Protein AF-A0A5S9MF07-F1 (afdb_monomer_lite)

Radius of gyration: 12.88 Å; chains: 1; bounding box: 28×31×28 Å

Sequence (104 aa):
MKTAIIATHNTGKAKEFKAILEPKGFTVKTLADIGFTEEIEETGQTFEENAIIKAEAIQAKAGEMVIAQTIPVCQLIIWAENLACIQRDTQVSIKTMRRMWKKC

Secondary structure (DSSP, 8-state):
-EEEEE--S-HHHHHHHHHHHGGGTEEEEETTTTT--PPP----SSHHHHHHHHHHHHHHHH-SEEEE--SSS--EEEEETTEEEEE--S---TTTHHHHTT--

pLDDT: mean 70.86, std 20.76, range [26.55, 90.81]

Structure (mmCIF, N/CA/C/O backbone):
data_AF-A0A5S9MF07-F1
#
_entry.id   AF-A0A5S9MF07-F1
#
loop_
_atom_site.group_PDB
_atom_site.id
_atom_site.type_symbol
_atom_site.label_atom_id
_atom_site.label_alt_id
_atom_site.label_comp_id
_atom_site.label_asym_id
_atom_site.label_entity_id
_atom_site.label_seq_id
_atom_site.pdbx_PDB_ins_code
_atom_site.Cartn_x
_atom_site.Cartn_y
_atom_site.Cartn_z
_atom_site.occupancy
_atom_site.B_iso_or_equiv
_atom_site.auth_seq_id
_atom_site.auth_comp_id
_atom_site.auth_asym_id
_atom_site.auth_atom_id
_atom_site.pdbx_PDB_model_num
ATOM 1 N N . MET A 1 1 ? -17.178 2.999 6.836 1.00 62.03 1 MET A N 1
ATOM 2 C CA . MET A 1 1 ? -15.803 3.551 6.770 1.00 62.03 1 MET A CA 1
ATOM 3 C C . MET A 1 1 ? -15.089 2.884 5.612 1.00 62.03 1 MET A C 1
ATOM 5 O O . MET A 1 1 ? -15.347 1.709 5.392 1.00 62.03 1 MET A O 1
ATOM 9 N N . LYS A 1 2 ? -14.268 3.613 4.850 1.00 79.94 2 LYS A N 1
ATOM 10 C CA . LYS A 1 2 ? -13.479 3.037 3.749 1.00 79.94 2 LYS A CA 1
ATOM 11 C C . LYS A 1 2 ? -12.047 2.812 4.243 1.00 79.94 2 LYS A C 1
ATOM 13 O O . LYS A 1 2 ? -11.478 3.723 4.839 1.00 79.94 2 LYS A O 1
ATOM 18 N N . THR A 1 3 ? -11.476 1.637 4.004 1.00 85.06 3 THR A N 1
ATOM 19 C CA . THR A 1 3 ? -10.091 1.327 4.393 1.00 85.06 3 THR A CA 1
ATOM 20 C C . THR A 1 3 ? -9.165 1.456 3.190 1.00 85.06 3 THR A C 1
ATOM 22 O O . THR A 1 3 ? -9.545 1.086 2.082 1.00 85.06 3 THR A O 1
ATOM 25 N N . ALA A 1 4 ? -7.976 2.016 3.404 1.00 86.31 4 ALA A N 1
ATOM 26 C CA . ALA A 1 4 ? -6.923 2.170 2.410 1.00 86.31 4 ALA A CA 1
ATOM 27 C C . ALA A 1 4 ? -5.637 1.519 2.928 1.00 86.31 4 ALA A C 1
ATOM 29 O O . ALA A 1 4 ? -5.125 1.914 3.975 1.00 86.31 4 ALA A O 1
ATOM 30 N N . ILE A 1 5 ? -5.099 0.557 2.190 1.00 89.12 5 ILE A N 1
ATOM 31 C CA . ILE A 1 5 ? -3.828 -0.097 2.490 1.00 89.12 5 ILE A CA 1
ATOM 32 C C . ILE A 1 5 ? -2.724 0.609 1.714 1.00 89.12 5 ILE A C 1
ATOM 34 O O . ILE A 1 5 ? -2.787 0.714 0.493 1.00 89.12 5 ILE A O 1
ATOM 38 N N . ILE A 1 6 ? -1.687 1.071 2.406 1.00 89.75 6 ILE A N 1
ATOM 39 C CA . ILE A 1 6 ? -0.492 1.629 1.775 1.00 89.75 6 ILE A CA 1
ATOM 40 C C . ILE A 1 6 ? 0.528 0.507 1.598 1.00 89.75 6 ILE A C 1
ATOM 42 O O . ILE A 1 6 ? 1.049 -0.031 2.578 1.00 89.75 6 ILE A O 1
ATOM 46 N N . ALA A 1 7 ? 0.842 0.187 0.343 1.00 86.62 7 ALA A N 1
ATOM 47 C CA . ALA A 1 7 ? 1.779 -0.859 -0.064 1.00 86.62 7 ALA A CA 1
ATOM 48 C C . ALA A 1 7 ? 3.252 -0.444 0.129 1.00 86.62 7 ALA A C 1
ATOM 50 O O . ALA A 1 7 ? 4.065 -0.464 -0.802 1.00 86.62 7 ALA A O 1
ATOM 51 N N . THR A 1 8 ? 3.605 -0.011 1.339 1.00 84.88 8 THR A N 1
ATOM 52 C CA . THR A 1 8 ? 4.952 0.437 1.695 1.00 84.88 8 THR A CA 1
ATOM 53 C C . THR A 1 8 ? 5.353 -0.063 3.077 1.00 84.88 8 THR A C 1
ATOM 55 O O . THR A 1 8 ? 4.561 -0.026 4.016 1.00 84.88 8 THR A O 1
ATOM 58 N N . HIS A 1 9 ? 6.616 -0.473 3.211 1.00 82.44 9 HIS A N 1
ATOM 59 C CA . HIS A 1 9 ? 7.251 -0.705 4.512 1.00 82.44 9 HIS A CA 1
ATOM 60 C C . HIS A 1 9 ? 7.888 0.574 5.081 1.00 82.44 9 HIS A C 1
ATOM 62 O O . HIS A 1 9 ? 8.323 0.603 6.231 1.00 82.44 9 HIS A O 1
ATOM 68 N N . ASN A 1 10 ? 7.940 1.662 4.300 1.00 84.75 10 ASN A N 1
ATOM 69 C CA . ASN A 1 10 ? 8.479 2.932 4.769 1.00 84.75 10 ASN A CA 1
ATOM 70 C C . ASN A 1 10 ? 7.445 3.654 5.645 1.00 84.75 10 ASN A C 1
ATOM 72 O O . ASN A 1 10 ? 6.479 4.244 5.153 1.00 84.75 10 ASN A O 1
ATOM 76 N N . THR A 1 11 ? 7.692 3.649 6.952 1.00 82.62 11 THR A N 1
ATOM 77 C CA . THR A 1 11 ? 6.826 4.275 7.959 1.00 82.62 11 THR A CA 1
ATOM 78 C C . THR A 1 11 ? 6.693 5.790 7.789 1.00 82.62 11 THR A C 1
ATOM 80 O O . THR A 1 11 ? 5.649 6.343 8.128 1.00 82.62 11 THR A O 1
ATOM 83 N N . GLY A 1 12 ? 7.702 6.471 7.232 1.00 84.56 12 GLY A N 1
ATOM 84 C CA . GLY A 1 12 ? 7.640 7.899 6.908 1.00 84.56 12 GLY A CA 1
ATOM 85 C C . GLY A 1 12 ? 6.589 8.187 5.837 1.00 84.56 12 GLY A C 1
ATOM 86 O O . GLY A 1 12 ? 5.679 8.982 6.063 1.00 84.56 12 GLY A O 1
ATOM 87 N N . LYS A 1 13 ? 6.634 7.446 4.723 1.00 78.88 13 LYS A N 1
ATOM 88 C CA . LYS A 1 13 ? 5.640 7.574 3.643 1.00 78.88 13 LYS A CA 1
ATOM 89 C C . LYS A 1 13 ? 4.235 7.185 4.100 1.00 78.88 13 LYS A C 1
ATOM 91 O O . LYS A 1 13 ? 3.269 7.869 3.777 1.00 78.88 13 LYS A O 1
ATOM 96 N N . ALA A 1 14 ? 4.107 6.119 4.892 1.00 85.06 14 ALA A N 1
ATOM 97 C CA . ALA A 1 14 ? 2.817 5.714 5.448 1.00 85.06 14 ALA A CA 1
ATOM 98 C C . ALA A 1 14 ? 2.173 6.830 6.295 1.00 85.06 14 ALA A C 1
ATOM 100 O O . ALA A 1 14 ? 0.969 7.063 6.192 1.00 85.06 14 ALA A O 1
ATOM 101 N N . LYS A 1 15 ? 2.971 7.566 7.086 1.00 85.19 15 LYS A N 1
ATOM 102 C CA . LYS A 1 15 ? 2.493 8.718 7.869 1.00 85.19 15 LYS A CA 1
ATOM 103 C C . LYS A 1 15 ? 1.993 9.864 6.989 1.00 85.19 15 LYS A C 1
ATOM 105 O O . LYS A 1 15 ? 0.976 10.465 7.326 1.00 85.19 15 LYS A O 1
ATOM 110 N N . GLU A 1 16 ? 2.655 10.147 5.868 1.00 83.50 16 GLU A N 1
ATOM 111 C CA . GLU A 1 16 ? 2.202 11.173 4.917 1.00 83.50 16 GLU A CA 1
ATOM 112 C C . GLU A 1 16 ? 0.824 10.829 4.335 1.00 83.50 16 GLU A C 1
ATOM 114 O O . GLU A 1 16 ? -0.089 11.657 4.363 1.00 83.50 16 GLU A O 1
ATOM 119 N N . PHE A 1 17 ? 0.626 9.585 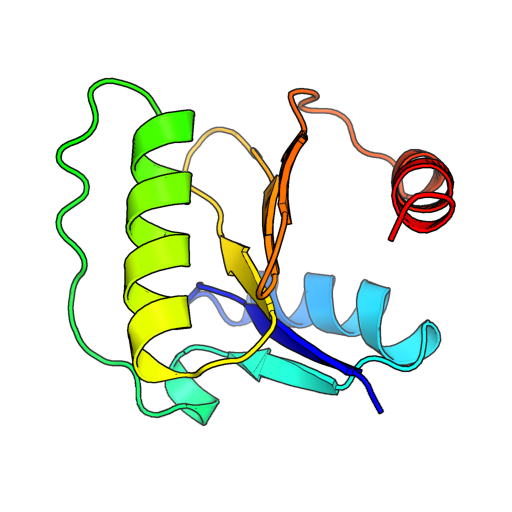3.886 1.00 84.62 17 PHE A N 1
ATOM 120 C CA . PHE A 1 17 ? -0.679 9.132 3.393 1.00 84.62 17 PHE A CA 1
ATOM 121 C C . PHE A 1 17 ? -1.751 9.147 4.480 1.00 84.62 17 PHE A C 1
ATOM 123 O O . PHE A 1 17 ? -2.879 9.569 4.222 1.00 84.62 17 PHE A O 1
ATOM 130 N N . LYS A 1 18 ? -1.396 8.749 5.703 1.00 86.94 18 LYS A N 1
ATOM 131 C CA . LYS A 1 18 ? -2.280 8.815 6.868 1.00 86.94 18 LYS A CA 1
ATOM 132 C C . LYS A 1 18 ? -2.781 10.242 7.108 1.00 86.94 18 LYS A C 1
ATOM 134 O O . LYS A 1 18 ? -3.989 10.463 7.141 1.00 86.94 18 LYS A O 1
ATOM 139 N N . ALA A 1 19 ? -1.877 11.221 7.125 1.00 85.62 19 ALA A N 1
ATOM 140 C CA . ALA A 1 19 ? -2.223 12.634 7.288 1.00 85.62 19 ALA A CA 1
ATOM 141 C C . ALA A 1 19 ? -3.137 13.180 6.172 1.00 85.62 19 ALA A C 1
ATOM 143 O O . ALA A 1 19 ? -3.906 14.111 6.400 1.00 85.62 19 ALA A O 1
ATOM 144 N N . ILE A 1 20 ? -3.077 12.608 4.966 1.00 83.88 20 ILE A N 1
ATOM 145 C CA . ILE A 1 20 ? -3.895 13.022 3.817 1.00 83.88 20 ILE A CA 1
ATOM 146 C C . ILE A 1 20 ? -5.279 12.353 3.813 1.00 83.88 20 ILE A C 1
ATOM 148 O O . ILE A 1 20 ? -6.265 12.975 3.398 1.00 83.88 20 ILE A O 1
ATOM 152 N N . LEU A 1 21 ? -5.354 11.081 4.207 1.00 84.88 21 LEU A N 1
ATOM 153 C CA . LEU A 1 21 ? -6.535 10.231 4.035 1.00 84.88 21 LEU A CA 1
ATOM 154 C C . LEU A 1 21 ? -7.415 10.152 5.288 1.00 84.88 21 LEU A C 1
ATOM 156 O O . LEU A 1 21 ? -8.638 10.091 5.152 1.00 84.88 21 LEU A O 1
ATOM 160 N N . GLU A 1 22 ? -6.848 10.222 6.494 1.00 85.75 22 GLU A N 1
ATOM 161 C CA . GLU A 1 22 ? -7.644 10.216 7.731 1.00 85.75 22 GLU A CA 1
ATOM 162 C C . GLU A 1 22 ? -8.620 11.399 7.827 1.00 85.75 22 GLU A C 1
ATOM 164 O O . GLU A 1 22 ? -9.801 11.158 8.091 1.00 85.75 22 GLU A O 1
ATOM 169 N N . PRO A 1 23 ? -8.235 12.656 7.501 1.00 87.50 23 PRO A N 1
ATOM 170 C CA . PRO A 1 23 ? -9.179 13.781 7.495 1.00 87.50 23 PRO A CA 1
ATOM 171 C C . PRO A 1 23 ? -10.311 13.630 6.470 1.00 87.50 23 PRO A C 1
ATOM 173 O O . PRO A 1 23 ? -11.293 14.367 6.503 1.00 87.50 23 PRO A O 1
ATOM 176 N N . LYS A 1 24 ? -10.166 12.691 5.530 1.00 83.81 24 LYS A N 1
ATOM 177 C CA . LYS A 1 24 ? -11.148 12.364 4.495 1.00 83.81 24 LYS A CA 1
ATOM 178 C C . LYS A 1 24 ? -12.065 11.198 4.885 1.00 83.81 24 LYS A C 1
ATOM 180 O O . LYS A 1 24 ? -12.894 10.798 4.072 1.00 83.81 24 LYS A O 1
ATOM 185 N N . GLY A 1 25 ? -11.935 10.661 6.099 1.00 85.44 25 GLY A N 1
ATOM 186 C CA . GLY A 1 25 ? -12.763 9.563 6.603 1.00 85.44 25 GLY A CA 1
ATOM 187 C C . GLY A 1 25 ? -12.308 8.170 6.159 1.00 85.44 25 GLY A C 1
ATOM 188 O O . GLY A 1 25 ? -13.119 7.238 6.173 1.00 85.44 25 GLY A O 1
ATOM 189 N N . PHE A 1 26 ? -11.043 8.022 5.753 1.00 85.00 26 PHE A N 1
ATOM 190 C CA . PHE A 1 26 ? -10.444 6.713 5.500 1.00 85.00 26 PHE A CA 1
ATOM 191 C C . PHE A 1 26 ? -9.686 6.198 6.716 1.00 85.00 26 PHE A C 1
ATOM 193 O O . PHE A 1 26 ? -8.994 6.951 7.399 1.00 85.00 26 PHE A O 1
ATOM 200 N N . THR A 1 27 ? -9.746 4.888 6.918 1.00 89.12 27 THR A N 1
ATOM 201 C CA . THR A 1 27 ? -8.834 4.179 7.814 1.00 89.12 27 THR A CA 1
ATOM 202 C C . THR A 1 27 ? -7.610 3.763 7.013 1.00 89.12 27 THR A C 1
ATOM 204 O O . THR A 1 27 ? -7.744 3.059 6.015 1.00 89.12 27 THR A O 1
ATOM 207 N N . VAL A 1 28 ? -6.421 4.202 7.422 1.00 89.38 28 VAL A N 1
ATOM 208 C CA . VAL A 1 28 ? -5.174 3.842 6.738 1.00 89.38 28 VAL A CA 1
ATOM 209 C C . VAL A 1 28 ? -4.522 2.657 7.438 1.00 89.38 28 VAL A C 1
ATOM 211 O O . VAL A 1 28 ? -4.237 2.731 8.631 1.00 89.38 28 VAL A O 1
ATOM 214 N N . LYS A 1 29 ? -4.276 1.590 6.678 1.00 90.38 29 LYS A N 1
ATOM 215 C CA . LYS A 1 29 ? -3.508 0.408 7.080 1.00 90.38 29 LYS A CA 1
ATOM 216 C C . LYS A 1 29 ? -2.213 0.335 6.275 1.00 90.38 29 LYS A C 1
ATOM 218 O O . LYS A 1 29 ? -2.122 0.850 5.163 1.00 90.38 29 LYS A O 1
ATOM 223 N N . THR A 1 30 ? -1.203 -0.307 6.825 1.00 90.81 30 THR A N 1
ATOM 224 C CA . THR A 1 30 ? 0.082 -0.586 6.178 1.00 90.81 30 THR A CA 1
ATOM 225 C C . THR A 1 30 ? 0.234 -2.080 5.922 1.00 90.81 30 THR A C 1
ATOM 227 O O . THR A 1 30 ? -0.554 -2.879 6.425 1.00 90.81 30 THR A O 1
ATOM 230 N N . LEU A 1 31 ? 1.272 -2.473 5.180 1.00 88.38 31 LEU A N 1
ATOM 231 C CA . LEU A 1 31 ? 1.620 -3.888 4.987 1.00 88.38 31 LEU A CA 1
ATOM 232 C C . LEU A 1 31 ? 1.808 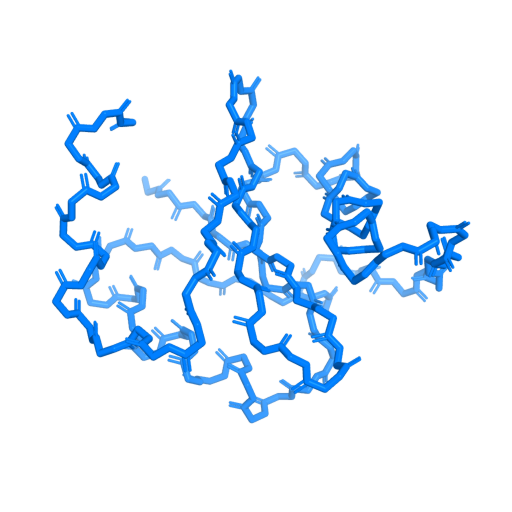-4.630 6.318 1.00 88.38 31 LEU A C 1
ATOM 234 O O . LEU A 1 31 ? 1.385 -5.773 6.451 1.00 88.38 31 LEU A O 1
ATOM 238 N N . ALA A 1 32 ? 2.369 -3.954 7.325 1.00 87.75 32 ALA A N 1
ATOM 239 C CA . ALA A 1 32 ? 2.528 -4.520 8.660 1.00 87.75 32 ALA A CA 1
ATOM 240 C C . ALA A 1 32 ? 1.176 -4.778 9.349 1.00 87.75 32 ALA A C 1
ATOM 242 O O . ALA A 1 32 ? 1.007 -5.817 9.981 1.00 87.75 32 ALA A O 1
ATOM 243 N N . ASP A 1 33 ? 0.199 -3.879 9.184 1.00 89.12 33 ASP A N 1
ATOM 244 C CA . ASP A 1 33 ? -1.125 -4.004 9.814 1.00 89.12 33 ASP A CA 1
ATOM 245 C C . 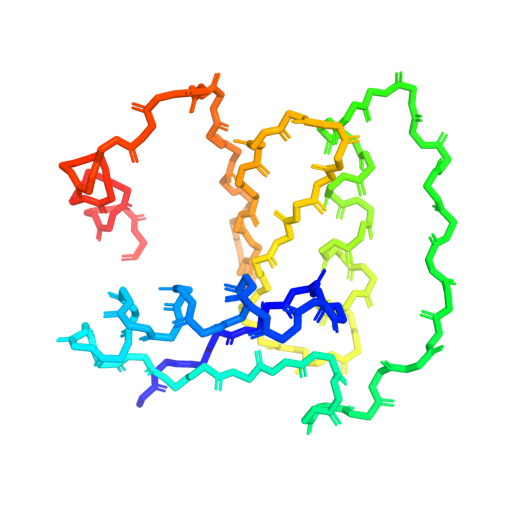ASP A 1 33 ? -1.952 -5.160 9.234 1.00 89.12 33 ASP A C 1
ATOM 247 O O . ASP A 1 33 ? -2.825 -5.698 9.911 1.00 89.12 33 ASP A O 1
ATOM 251 N N . ILE A 1 34 ? -1.683 -5.541 7.982 1.00 88.38 34 ILE A N 1
ATOM 252 C CA . ILE A 1 34 ? -2.330 -6.680 7.316 1.00 88.38 34 ILE A CA 1
ATOM 253 C C . ILE A 1 34 ? -1.484 -7.960 7.373 1.00 88.38 34 ILE A C 1
ATOM 255 O O . ILE A 1 34 ? -1.860 -8.962 6.773 1.00 88.38 34 ILE A O 1
ATOM 259 N N . GLY A 1 35 ? -0.337 -7.938 8.065 1.00 86.88 35 GLY A N 1
ATOM 260 C CA . GLY A 1 35 ? 0.573 -9.083 8.151 1.00 86.88 35 GLY A CA 1
ATOM 261 C C . GLY A 1 35 ? 1.183 -9.499 6.808 1.00 86.88 35 GLY A C 1
ATOM 262 O O . GLY A 1 35 ? 1.588 -10.647 6.652 1.00 86.88 35 GLY A O 1
ATOM 263 N N . PHE A 1 36 ? 1.239 -8.592 5.831 1.00 86.62 36 PHE A N 1
ATOM 264 C CA . PHE A 1 36 ? 1.797 -8.866 4.512 1.00 86.62 36 PHE A CA 1
ATOM 265 C C . PHE A 1 36 ? 3.318 -8.698 4.559 1.00 86.62 36 PHE A C 1
ATOM 267 O O . PHE A 1 36 ? 3.839 -7.583 4.642 1.00 86.62 36 PHE A O 1
ATOM 274 N N . THR A 1 37 ? 4.021 -9.827 4.532 1.00 83.31 37 THR A N 1
ATOM 275 C CA . THR A 1 37 ? 5.489 -9.915 4.574 1.00 83.31 37 THR A CA 1
ATOM 276 C C . THR A 1 37 ? 6.086 -10.541 3.317 1.00 83.31 37 THR A C 1
ATOM 278 O O . THR A 1 37 ? 7.306 -10.642 3.216 1.00 83.31 37 THR A O 1
ATOM 281 N N . GLU A 1 38 ? 5.241 -10.972 2.378 1.00 84.56 38 GLU A N 1
ATOM 282 C CA . GLU A 1 38 ? 5.670 -11.551 1.107 1.00 84.56 38 GLU A CA 1
ATOM 283 C C . GLU A 1 38 ? 6.389 -10.482 0.269 1.00 84.56 38 GLU A C 1
ATOM 285 O O . GLU A 1 38 ? 5.940 -9.338 0.166 1.00 84.56 38 GLU A O 1
ATOM 290 N N . GLU A 1 39 ? 7.523 -10.846 -0.324 1.00 81.19 39 GLU A N 1
ATOM 291 C CA . GLU A 1 39 ? 8.188 -10.000 -1.308 1.00 81.19 39 GLU A CA 1
ATOM 292 C C . GLU A 1 39 ? 7.478 -10.179 -2.653 1.00 81.19 39 GLU A C 1
ATOM 294 O O . GLU A 1 39 ? 7.228 -11.302 -3.088 1.00 81.19 39 GLU A O 1
ATOM 299 N N . ILE A 1 40 ? 7.092 -9.072 -3.285 1.00 85.00 40 ILE A N 1
ATOM 300 C CA . ILE A 1 40 ? 6.382 -9.101 -4.565 1.00 85.00 40 ILE A CA 1
ATOM 301 C C . ILE A 1 40 ? 7.408 -8.887 -5.667 1.00 85.00 40 ILE A C 1
ATOM 303 O O . ILE A 1 40 ? 8.058 -7.842 -5.705 1.00 85.00 40 ILE A O 1
ATOM 307 N N . GLU A 1 41 ? 7.533 -9.861 -6.564 1.00 83.69 41 GLU A N 1
ATOM 308 C CA . GLU A 1 41 ? 8.422 -9.752 -7.714 1.00 83.69 41 GLU A CA 1
ATOM 309 C C . GLU A 1 41 ? 7.907 -8.696 -8.702 1.00 83.69 41 GLU A C 1
ATOM 311 O O . GLU A 1 41 ? 6.855 -8.834 -9.327 1.00 83.69 41 GLU A O 1
ATOM 316 N N . GLU A 1 42 ? 8.680 -7.627 -8.859 1.00 82.56 42 GLU A N 1
ATOM 317 C CA . GLU A 1 42 ? 8.429 -6.534 -9.797 1.00 82.56 42 GLU A CA 1
ATOM 318 C C . GLU A 1 42 ? 8.943 -6.915 -11.200 1.00 82.56 42 GLU A C 1
ATOM 320 O O . GLU A 1 42 ? 9.994 -6.463 -11.648 1.00 82.56 42 GLU A O 1
ATOM 325 N N . THR A 1 43 ? 8.219 -7.807 -11.882 1.00 87.75 43 THR A N 1
ATOM 326 C CA . THR A 1 43 ? 8.598 -8.362 -13.202 1.00 87.75 43 THR A CA 1
ATOM 327 C C . THR A 1 43 ? 8.191 -7.495 -14.398 1.00 87.75 43 THR A C 1
ATOM 329 O O . THR A 1 43 ? 8.489 -7.832 -15.547 1.00 87.75 43 THR A O 1
ATOM 332 N N . GLY A 1 44 ? 7.506 -6.379 -14.149 1.00 82.31 44 GLY A N 1
ATOM 333 C CA . GLY A 1 44 ? 7.109 -5.416 -15.166 1.00 82.31 44 GLY A CA 1
ATOM 334 C C . GLY A 1 44 ? 8.308 -4.685 -15.766 1.00 82.31 44 GLY A C 1
ATOM 335 O O . GLY A 1 44 ? 9.350 -4.493 -15.138 1.00 82.31 44 GLY A O 1
ATOM 336 N N . GLN A 1 45 ? 8.148 -4.243 -17.011 1.00 84.94 45 GLN A N 1
ATOM 337 C CA . GLN A 1 45 ? 9.172 -3.484 -17.734 1.00 84.94 45 GLN A CA 1
ATOM 338 C C . GLN A 1 45 ? 9.073 -1.982 -17.443 1.00 84.94 45 GLN A C 1
ATOM 340 O O . GLN A 1 45 ? 9.986 -1.218 -17.761 1.00 84.94 45 GLN A O 1
ATOM 345 N N . THR A 1 46 ? 7.971 -1.548 -16.829 1.00 83.38 46 THR A N 1
ATOM 346 C CA . THR A 1 46 ? 7.714 -0.156 -16.461 1.00 83.38 46 THR A CA 1
ATOM 347 C C . THR A 1 46 ? 7.410 -0.001 -14.972 1.00 83.38 46 THR A C 1
ATOM 349 O O . THR A 1 46 ? 6.911 -0.906 -14.303 1.00 83.38 46 THR A O 1
ATOM 352 N N . PHE A 1 47 ? 7.659 1.200 -14.444 1.00 80.31 47 PHE A N 1
ATOM 353 C CA . PHE A 1 47 ? 7.296 1.551 -13.067 1.00 80.31 47 PHE A CA 1
ATOM 354 C C . PHE A 1 47 ? 5.786 1.445 -12.804 1.00 80.31 47 PHE A C 1
ATOM 356 O O . PHE A 1 47 ? 5.394 1.123 -11.680 1.00 80.31 47 PHE A O 1
ATOM 363 N N . GLU A 1 48 ? 4.967 1.689 -13.834 1.00 79.75 48 GLU A N 1
ATOM 364 C CA . GLU A 1 48 ? 3.506 1.564 -13.794 1.00 79.75 48 GLU A CA 1
ATOM 365 C C . GLU A 1 48 ? 3.100 0.107 -13.586 1.00 79.75 48 GLU A C 1
ATOM 367 O O . GLU A 1 48 ? 2.356 -0.199 -12.656 1.00 79.75 48 GLU A O 1
ATOM 372 N N . GLU A 1 49 ? 3.640 -0.794 -14.406 1.00 81.56 49 GLU A N 1
ATOM 373 C CA . GLU A 1 49 ? 3.392 -2.234 -14.307 1.00 81.56 49 GLU A CA 1
ATOM 374 C C . GLU A 1 49 ? 3.835 -2.777 -12.950 1.00 81.56 49 GLU A C 1
ATOM 376 O O . GLU A 1 49 ? 3.075 -3.489 -12.305 1.00 81.56 49 GLU A O 1
ATOM 381 N N . ASN A 1 50 ? 5.004 -2.369 -12.454 1.00 84.00 50 ASN A N 1
ATOM 382 C CA . ASN A 1 50 ? 5.487 -2.804 -11.143 1.00 84.00 50 ASN A CA 1
ATOM 383 C C . ASN A 1 50 ? 4.585 -2.322 -9.997 1.00 84.00 50 ASN A C 1
ATOM 385 O O . ASN A 1 50 ? 4.298 -3.074 -9.065 1.00 84.00 50 ASN A O 1
ATOM 389 N N . ALA A 1 51 ? 4.064 -1.095 -10.077 1.00 83.50 51 ALA A N 1
ATOM 390 C CA . ALA A 1 51 ? 3.116 -0.588 -9.088 1.00 83.50 51 ALA A CA 1
ATOM 391 C C . ALA A 1 51 ? 1.751 -1.296 -9.178 1.00 83.50 51 ALA A C 1
ATOM 393 O O . ALA A 1 51 ? 1.111 -1.499 -8.144 1.00 83.50 51 ALA A O 1
ATOM 394 N N . ILE A 1 52 ? 1.318 -1.699 -10.379 1.00 84.00 52 ILE A N 1
ATOM 395 C CA . ILE A 1 52 ? 0.115 -2.515 -10.597 1.00 84.00 52 ILE A CA 1
ATOM 396 C C . ILE A 1 52 ? 0.295 -3.901 -9.986 1.00 84.00 52 ILE A C 1
ATOM 398 O O . ILE A 1 52 ? -0.490 -4.259 -9.114 1.00 84.00 52 ILE A O 1
ATOM 402 N N . ILE A 1 53 ? 1.354 -4.621 -10.369 1.00 86.62 53 ILE A N 1
ATOM 403 C CA . ILE A 1 53 ? 1.672 -5.968 -9.872 1.00 86.62 53 ILE A CA 1
ATOM 404 C C . ILE A 1 53 ? 1.668 -5.970 -8.343 1.00 86.62 53 ILE A C 1
ATOM 406 O O . ILE A 1 53 ? 1.052 -6.821 -7.699 1.00 86.62 53 ILE A O 1
ATOM 410 N N . LYS A 1 54 ? 2.293 -4.951 -7.748 1.00 85.25 54 LYS A N 1
ATOM 411 C CA . LYS A 1 54 ? 2.327 -4.785 -6.301 1.00 85.25 54 LYS A CA 1
ATOM 412 C C . LYS A 1 54 ? 0.942 -4.586 -5.692 1.00 85.25 54 LYS A C 1
ATOM 414 O O . LYS A 1 54 ? 0.610 -5.219 -4.692 1.00 85.25 54 LYS A O 1
ATOM 419 N N . ALA A 1 55 ? 0.140 -3.690 -6.262 1.00 86.25 55 ALA A N 1
ATOM 420 C CA . ALA A 1 55 ? -1.195 -3.412 -5.755 1.00 86.25 55 ALA A CA 1
ATOM 421 C C . ALA A 1 55 ? -2.138 -4.613 -5.891 1.00 86.25 55 ALA A C 1
ATOM 423 O O . ALA A 1 55 ? -2.867 -4.901 -4.945 1.00 86.25 55 ALA A O 1
ATOM 424 N N . GLU A 1 56 ? -2.096 -5.319 -7.022 1.00 85.81 56 GLU A N 1
ATOM 425 C CA . GLU A 1 56 ? -2.889 -6.524 -7.283 1.00 85.81 56 GLU A CA 1
ATOM 426 C C . GLU A 1 56 ? -2.537 -7.644 -6.302 1.00 85.81 56 GLU A C 1
ATOM 428 O O . GLU A 1 56 ? -3.434 -8.223 -5.691 1.00 85.81 56 GLU A O 1
ATOM 433 N N . ALA A 1 57 ? -1.246 -7.903 -6.070 1.00 87.19 57 ALA A N 1
ATOM 434 C CA . ALA A 1 57 ? -0.802 -8.934 -5.133 1.00 87.19 57 ALA A CA 1
ATOM 435 C C . ALA A 1 57 ? -1.318 -8.685 -3.703 1.00 87.19 57 ALA A C 1
ATOM 437 O O . ALA A 1 57 ? -1.773 -9.606 -3.021 1.00 87.19 57 ALA A O 1
ATOM 438 N N . ILE A 1 58 ? -1.297 -7.429 -3.251 1.00 87.00 58 ILE A N 1
ATOM 439 C CA . ILE A 1 58 ? -1.781 -7.056 -1.915 1.00 87.00 58 ILE A CA 1
ATOM 440 C C . ILE A 1 58 ? -3.308 -7.072 -1.868 1.00 87.00 58 ILE A C 1
ATOM 442 O O . ILE A 1 58 ? -3.887 -7.543 -0.888 1.00 87.00 58 ILE A O 1
ATOM 446 N N . GLN A 1 59 ? -3.972 -6.584 -2.918 1.00 86.44 59 GLN A N 1
ATOM 447 C CA . GLN A 1 59 ? -5.429 -6.582 -3.008 1.00 86.44 59 GLN A CA 1
ATOM 448 C C . GLN A 1 59 ? -5.967 -8.014 -2.980 1.00 86.44 59 GLN A C 1
ATOM 450 O O . GLN A 1 59 ? -6.907 -8.286 -2.238 1.00 86.44 59 GLN A O 1
ATOM 455 N N . ALA A 1 60 ? -5.342 -8.936 -3.714 1.00 84.19 60 ALA A N 1
ATOM 456 C CA . ALA A 1 60 ? -5.736 -10.340 -3.753 1.00 84.19 60 ALA A CA 1
ATOM 457 C C . ALA A 1 60 ? -5.717 -11.000 -2.363 1.00 84.19 60 ALA A C 1
ATOM 459 O O . ALA A 1 60 ? -6.512 -11.899 -2.098 1.00 84.19 60 ALA A O 1
ATOM 460 N N . LYS A 1 61 ? -4.839 -10.547 -1.458 1.00 84.19 61 LYS A N 1
ATOM 461 C CA . LYS A 1 61 ? -4.774 -11.037 -0.073 1.00 84.19 61 LYS A CA 1
ATOM 462 C C . LYS A 1 61 ? -5.722 -10.296 0.866 1.00 84.19 61 LYS A C 1
ATOM 464 O O . LYS A 1 61 ? -6.306 -10.916 1.749 1.00 84.19 61 LYS A O 1
ATOM 469 N N . ALA A 1 62 ? -5.830 -8.976 0.721 1.00 84.25 62 ALA A N 1
ATOM 470 C CA . ALA A 1 62 ? -6.486 -8.128 1.711 1.00 84.25 62 ALA A CA 1
ATOM 471 C C . ALA A 1 62 ? -7.949 -7.783 1.388 1.00 84.25 62 ALA A C 1
ATOM 473 O O . ALA A 1 62 ? -8.689 -7.430 2.301 1.00 84.25 62 ALA A O 1
ATOM 474 N N . GLY A 1 63 ? -8.365 -7.843 0.119 1.00 80.81 63 GLY A N 1
ATOM 475 C CA . GLY A 1 63 ? -9.723 -7.497 -0.327 1.00 80.81 63 GLY A CA 1
ATOM 476 C C . GLY A 1 63 ? -10.117 -6.029 -0.116 1.00 80.81 63 GLY A C 1
ATOM 477 O O . GLY A 1 63 ? -11.283 -5.674 -0.228 1.00 80.81 63 GLY A O 1
ATOM 478 N N . GLU A 1 64 ? -9.168 -5.155 0.219 1.00 81.62 64 GLU A N 1
ATOM 479 C CA . GLU A 1 64 ? -9.412 -3.737 0.494 1.00 81.62 64 GLU A CA 1
ATOM 480 C C . GLU A 1 64 ? -8.734 -2.852 -0.563 1.00 81.62 64 GLU A C 1
ATOM 482 O O . GLU A 1 64 ? -7.948 -3.317 -1.390 1.00 81.62 64 GLU A O 1
ATOM 487 N N . MET A 1 65 ? -9.032 -1.549 -0.546 1.00 84.06 65 MET A N 1
ATOM 488 C CA . MET A 1 65 ? -8.408 -0.603 -1.469 1.00 84.06 65 MET A CA 1
ATOM 489 C C . MET A 1 65 ? -6.904 -0.517 -1.201 1.00 84.06 65 MET A C 1
ATOM 491 O O . MET A 1 65 ? -6.503 -0.189 -0.084 1.00 84.06 65 MET A O 1
ATOM 495 N N . VAL A 1 66 ? -6.080 -0.730 -2.226 1.00 85.31 66 VAL A N 1
ATOM 496 C CA . VAL A 1 66 ? -4.618 -0.661 -2.113 1.00 85.31 66 VAL A CA 1
ATOM 497 C C . VAL A 1 66 ? -4.087 0.557 -2.850 1.00 85.31 66 VAL A C 1
ATOM 499 O O . VAL A 1 66 ? -4.489 0.860 -3.9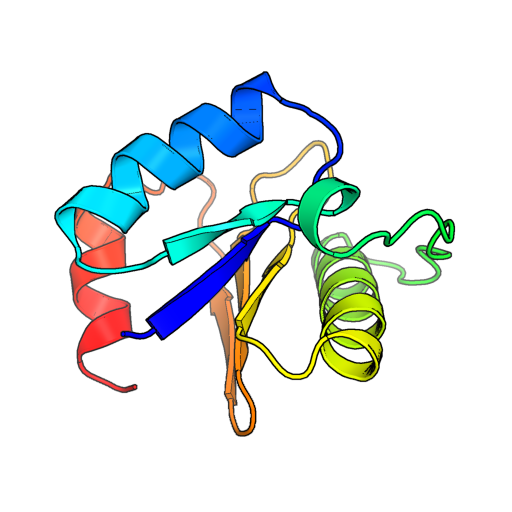73 1.00 85.31 66 VAL A O 1
ATOM 502 N N . ILE A 1 67 ? -3.162 1.250 -2.200 1.00 84.94 67 ILE A N 1
ATOM 503 C CA . ILE A 1 67 ? -2.376 2.339 -2.755 1.00 84.94 67 ILE A CA 1
ATOM 504 C C . ILE A 1 67 ? -0.938 1.849 -2.869 1.00 84.94 67 ILE A C 1
ATOM 506 O O . ILE A 1 67 ? -0.261 1.665 -1.852 1.00 84.94 67 ILE A O 1
ATOM 510 N N . ALA A 1 68 ? -0.474 1.654 -4.101 1.00 82.31 68 ALA A N 1
ATOM 511 C CA . ALA A 1 68 ? 0.896 1.246 -4.375 1.00 82.31 68 ALA A CA 1
ATOM 512 C C . ALA A 1 68 ? 1.716 2.333 -5.058 1.00 82.31 68 ALA A C 1
ATOM 514 O O . ALA A 1 68 ? 1.193 3.233 -5.718 1.00 82.31 68 ALA A O 1
ATOM 515 N N . GLN A 1 69 ? 3.025 2.229 -4.837 1.00 72.62 69 GLN A N 1
ATOM 516 C CA . GLN A 1 69 ? 4.039 3.101 -5.402 1.00 72.62 69 GLN A CA 1
ATOM 517 C C . GLN A 1 69 ? 5.321 2.309 -5.669 1.00 72.62 69 GLN A C 1
ATOM 519 O O . GLN A 1 69 ? 5.720 1.477 -4.847 1.00 72.62 69 GLN A O 1
ATOM 524 N N . THR A 1 70 ? 5.987 2.629 -6.772 1.00 69.69 70 THR A N 1
ATOM 525 C CA . THR A 1 70 ? 7.350 2.194 -7.106 1.00 69.69 70 THR A CA 1
ATOM 526 C C . THR A 1 70 ? 8.319 3.370 -6.918 1.00 69.69 70 THR A C 1
ATOM 528 O O . THR A 1 70 ? 7.911 4.530 -6.836 1.00 69.69 70 THR A O 1
ATOM 531 N N . ILE A 1 71 ? 9.607 3.097 -6.711 1.00 72.25 71 ILE A N 1
ATOM 532 C CA . ILE A 1 71 ? 10.674 4.113 -6.573 1.00 72.25 71 ILE A CA 1
ATOM 533 C C . ILE A 1 71 ? 11.443 4.128 -7.911 1.00 72.25 71 ILE A C 1
ATOM 535 O O . ILE A 1 71 ? 11.586 3.052 -8.488 1.00 72.25 71 ILE A O 1
ATOM 539 N N . PRO A 1 72 ? 11.946 5.270 -8.442 1.00 49.97 72 PRO A N 1
ATOM 540 C CA . PRO A 1 72 ? 12.060 6.616 -7.859 1.00 49.97 72 PRO A CA 1
ATOM 541 C C . PRO A 1 72 ? 10.915 7.573 -8.189 1.00 49.97 72 PRO A C 1
ATOM 543 O O . PRO A 1 72 ? 10.877 8.683 -7.659 1.00 49.97 72 PRO A O 1
ATOM 546 N N . VAL A 1 73 ? 9.982 7.170 -9.045 1.00 46.56 73 VAL A N 1
ATOM 547 C CA . VAL A 1 73 ? 8.955 8.064 -9.579 1.00 46.56 73 VAL A CA 1
ATOM 548 C C . VAL A 1 73 ? 7.664 7.885 -8.781 1.00 46.56 73 VAL A C 1
ATOM 550 O O . VAL A 1 73 ? 7.154 6.777 -8.681 1.00 46.56 73 VAL A O 1
ATOM 553 N N . CYS A 1 74 ? 7.128 8.962 -8.196 1.00 48.62 74 CYS A N 1
ATOM 554 C CA . CYS A 1 74 ? 5.863 8.956 -7.448 1.00 48.62 74 CYS A CA 1
ATOM 555 C C . CYS A 1 74 ? 4.651 8.701 -8.363 1.00 48.62 74 CYS A C 1
ATOM 557 O O . CYS A 1 74 ? 3.834 9.594 -8.576 1.00 48.62 74 CYS A O 1
ATOM 559 N N . GLN A 1 75 ? 4.520 7.495 -8.904 1.00 51.28 75 GLN A N 1
ATOM 560 C CA . GLN A 1 75 ? 3.281 7.046 -9.516 1.00 51.28 75 GLN A CA 1
ATOM 561 C C . GLN A 1 75 ? 2.387 6.448 -8.439 1.00 51.28 75 GLN A C 1
ATOM 563 O O . GLN A 1 75 ? 2.775 5.535 -7.710 1.00 51.28 75 GLN A O 1
ATOM 568 N N . LEU A 1 76 ? 1.202 7.038 -8.306 1.00 57.72 76 LEU A N 1
ATOM 569 C CA . LEU A 1 76 ? 0.172 6.602 -7.379 1.00 57.72 76 LEU A CA 1
ATOM 570 C C . LEU A 1 76 ? -0.813 5.729 -8.148 1.00 57.72 76 LEU A C 1
ATOM 572 O O . LEU A 1 76 ? -1.500 6.226 -9.047 1.00 57.72 76 LEU A O 1
ATOM 576 N N . ILE A 1 77 ? -0.906 4.455 -7.775 1.00 62.22 77 ILE A N 1
ATOM 577 C CA . ILE A 1 77 ? -1.904 3.544 -8.337 1.00 62.22 77 ILE A CA 1
ATOM 578 C C . ILE A 1 77 ? -2.875 3.144 -7.235 1.00 62.22 77 ILE A C 1
ATOM 580 O O . ILE A 1 77 ? -2.460 2.689 -6.168 1.00 62.22 77 ILE A O 1
ATOM 584 N N . ILE A 1 78 ? -4.166 3.362 -7.498 1.00 66.00 78 ILE A N 1
ATOM 585 C CA . ILE A 1 78 ? -5.264 2.999 -6.600 1.00 66.00 78 ILE A CA 1
ATOM 586 C C . ILE A 1 78 ? -6.007 1.817 -7.211 1.00 66.00 78 ILE A C 1
ATOM 588 O O . ILE A 1 78 ? -6.517 1.920 -8.331 1.00 66.00 78 ILE A O 1
ATOM 592 N N . TRP A 1 79 ? -6.094 0.734 -6.447 1.00 62.94 79 TRP A N 1
ATOM 593 C CA . TRP A 1 79 ? -6.841 -0.469 -6.799 1.00 62.94 79 TRP A CA 1
ATOM 594 C C . TRP A 1 79 ? -8.032 -0.640 -5.867 1.00 62.94 79 TRP A C 1
ATOM 596 O O . TRP A 1 79 ? -7.867 -0.696 -4.651 1.00 62.94 79 TRP A O 1
ATOM 606 N N . ALA A 1 80 ? -9.232 -0.713 -6.438 1.00 60.91 80 ALA A N 1
ATOM 607 C CA . ALA A 1 80 ? -10.476 -1.039 -5.743 1.00 60.91 80 ALA A CA 1
ATOM 608 C C . ALA A 1 80 ? -11.188 -2.176 -6.486 1.00 60.91 80 ALA A C 1
ATOM 610 O O . ALA A 1 80 ? -10.903 -2.393 -7.662 1.00 60.91 80 ALA A O 1
ATOM 611 N N . GLU A 1 81 ? -12.127 -2.857 -5.821 1.00 48.16 81 GLU A N 1
ATOM 612 C CA . GLU A 1 81 ? -12.808 -4.085 -6.282 1.00 48.16 81 GLU A CA 1
ATOM 613 C C . GLU A 1 81 ? -13.434 -4.029 -7.694 1.00 48.16 81 GLU A C 1
ATOM 615 O O . GLU A 1 81 ? -13.860 -5.062 -8.187 1.00 48.16 81 GLU A O 1
ATOM 620 N N . ASN A 1 82 ? -13.487 -2.872 -8.371 1.00 43.53 82 ASN A N 1
ATOM 621 C CA . ASN A 1 82 ? -13.987 -2.760 -9.748 1.00 43.53 82 ASN A CA 1
ATOM 622 C C . ASN A 1 82 ? -13.306 -1.699 -10.645 1.00 43.53 82 ASN A C 1
ATOM 624 O O . ASN A 1 82 ? -13.772 -1.481 -11.761 1.00 43.53 82 ASN A O 1
ATOM 628 N N . LEU A 1 83 ? -12.234 -1.016 -10.212 1.00 47.38 83 LEU A N 1
ATOM 629 C CA . LEU A 1 83 ? -11.558 0.014 -11.026 1.00 47.38 83 LEU A CA 1
ATOM 630 C C . LEU A 1 83 ? -10.073 0.150 -10.647 1.00 47.38 83 LEU A C 1
ATOM 632 O O . LEU A 1 83 ? -9.750 0.490 -9.507 1.00 47.38 83 LEU A O 1
ATOM 636 N N . ALA A 1 84 ? -9.183 -0.019 -11.629 1.00 43.44 84 ALA A N 1
ATOM 637 C CA . ALA A 1 84 ? -7.796 0.433 -11.552 1.00 43.44 84 ALA A CA 1
ATOM 638 C C . ALA A 1 84 ? -7.716 1.894 -12.026 1.00 43.44 84 ALA A C 1
ATOM 640 O O . ALA A 1 84 ? -8.100 2.210 -13.156 1.00 43.44 84 ALA A O 1
ATOM 641 N N . CYS A 1 85 ? -7.239 2.811 -11.178 1.00 45.28 85 CYS A N 1
ATOM 642 C CA . CYS A 1 85 ? -7.014 4.207 -11.566 1.00 45.28 85 CYS A CA 1
ATOM 643 C C . CYS A 1 85 ? -5.521 4.547 -11.489 1.00 45.28 85 CYS A C 1
ATOM 645 O O . CYS A 1 85 ? -4.955 4.656 -10.400 1.00 45.28 85 CYS A O 1
ATOM 647 N N . ILE A 1 86 ? -4.902 4.734 -12.658 1.00 48.59 86 ILE A N 1
ATOM 648 C CA . ILE A 1 86 ? -3.495 5.125 -12.818 1.00 48.59 86 ILE A CA 1
ATOM 649 C C . ILE A 1 86 ? -3.424 6.658 -12.920 1.00 48.59 86 ILE A C 1
ATOM 651 O O . ILE A 1 86 ? -4.064 7.253 -13.791 1.00 48.59 86 ILE A O 1
ATOM 655 N N . GLN A 1 87 ? -2.663 7.319 -12.041 1.00 45.59 87 GLN A N 1
ATOM 656 C CA . GLN A 1 87 ? -2.368 8.757 -12.143 1.00 45.59 87 GLN A CA 1
ATOM 657 C C . GLN A 1 87 ? -0.938 8.965 -12.658 1.00 45.59 87 GLN A C 1
ATOM 659 O O . GLN A 1 87 ? 0.018 8.499 -12.04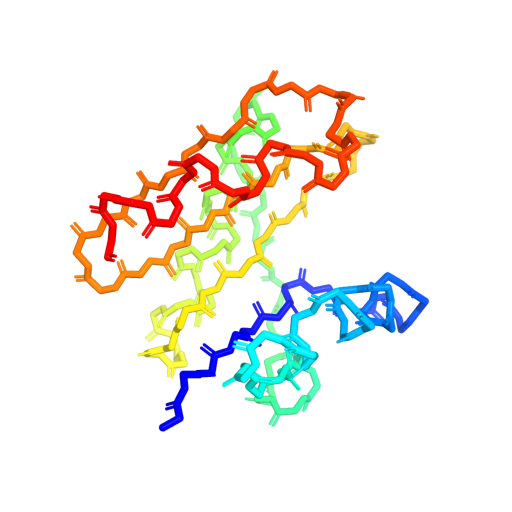4 1.00 45.59 87 GLN A O 1
ATOM 664 N N . ARG A 1 88 ? -0.798 9.691 -13.775 1.00 37.53 88 ARG A N 1
ATOM 665 C CA . ARG A 1 88 ? 0.465 9.863 -14.518 1.00 37.53 88 ARG A CA 1
ATOM 666 C C . ARG A 1 88 ? 1.260 11.144 -14.213 1.00 37.53 88 ARG A C 1
ATOM 668 O O . ARG A 1 88 ? 2.187 11.442 -14.951 1.00 37.53 88 ARG A O 1
ATOM 675 N N . ASP A 1 89 ? 0.954 11.888 -13.148 1.00 35.88 89 ASP A N 1
ATOM 676 C CA . ASP A 1 89 ? 1.613 13.182 -12.890 1.00 35.88 89 ASP A CA 1
ATOM 677 C C . ASP A 1 89 ? 2.496 13.199 -11.634 1.00 35.88 89 ASP A C 1
ATOM 679 O O . ASP A 1 89 ? 2.030 13.052 -10.504 1.00 35.88 89 ASP A O 1
ATOM 683 N N . THR A 1 90 ? 3.783 13.483 -11.842 1.00 36.53 90 THR A N 1
ATOM 684 C CA . THR A 1 90 ? 4.855 13.648 -10.842 1.00 36.53 90 THR A CA 1
ATOM 685 C C . THR A 1 90 ? 4.801 14.967 -10.058 1.00 36.53 90 THR A C 1
ATOM 687 O O . THR A 1 90 ? 5.749 15.312 -9.355 1.00 36.53 90 THR A O 1
ATOM 690 N N . GLN A 1 91 ? 3.684 15.696 -10.095 1.00 33.03 91 GLN A N 1
ATOM 691 C CA . GLN A 1 91 ? 3.438 16.872 -9.249 1.00 33.03 91 GLN A CA 1
ATOM 692 C C . GLN A 1 91 ? 1.986 16.917 -8.758 1.00 33.03 91 GLN A C 1
ATOM 694 O O . GLN A 1 91 ? 1.216 17.819 -9.087 1.00 33.03 91 GLN A O 1
ATOM 699 N N . VAL A 1 92 ? 1.578 15.961 -7.922 1.00 37.56 92 VAL A N 1
ATOM 700 C CA . VAL A 1 92 ? 0.274 16.061 -7.252 1.00 37.56 92 VAL A CA 1
ATOM 701 C C . VAL A 1 92 ? 0.414 16.859 -5.961 1.00 37.56 92 VAL A C 1
ATOM 703 O O . VAL A 1 92 ? 0.551 16.333 -4.860 1.00 37.56 92 VAL A O 1
ATOM 706 N N . SER A 1 93 ? 0.297 18.177 -6.111 1.00 29.08 93 SER A N 1
ATOM 707 C CA . SER A 1 93 ? -0.278 19.008 -5.057 1.00 29.08 93 SER A CA 1
ATOM 708 C C 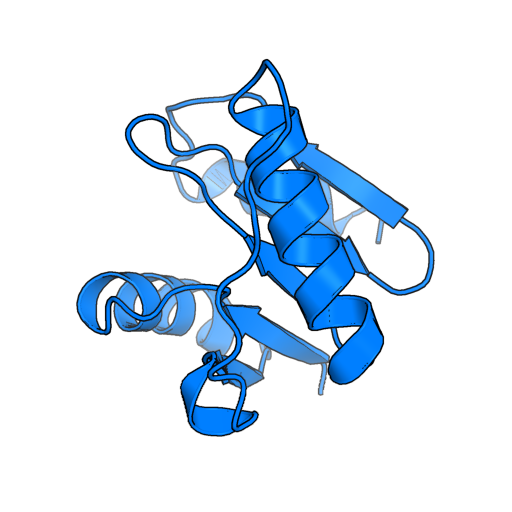. SER A 1 93 ? -1.703 18.506 -4.779 1.00 29.08 93 SER A C 1
ATOM 710 O O . SER A 1 93 ? -2.446 18.139 -5.692 1.00 29.08 93 SER A O 1
ATOM 712 N N . ILE A 1 94 ? -2.093 18.497 -3.505 1.00 39.75 94 ILE A N 1
ATOM 713 C CA . ILE A 1 94 ? -3.348 17.966 -2.934 1.00 39.75 94 ILE A CA 1
ATOM 714 C C . ILE A 1 94 ? -4.639 18.358 -3.702 1.00 39.75 94 ILE A C 1
ATOM 716 O O . ILE A 1 94 ? -5.681 17.717 -3.536 1.00 39.75 94 ILE A O 1
ATOM 720 N N . LYS A 1 95 ? -4.592 19.359 -4.592 1.00 26.55 95 LYS A N 1
ATOM 721 C CA . LYS A 1 95 ? -5.696 19.758 -5.478 1.00 26.55 95 LYS A CA 1
ATOM 722 C C . LYS A 1 95 ? -6.180 18.644 -6.422 1.00 26.55 95 LYS A C 1
ATOM 724 O O . LYS A 1 95 ? -7.390 18.562 -6.641 1.00 26.55 95 LYS A O 1
ATOM 729 N N . THR A 1 96 ? -5.317 17.765 -6.937 1.00 31.94 96 THR A N 1
ATOM 730 C CA . THR A 1 96 ? -5.726 16.768 -7.958 1.00 31.94 96 THR A CA 1
ATOM 731 C C . THR A 1 96 ? -6.546 15.613 -7.373 1.00 31.94 96 THR A C 1
ATOM 733 O O . THR A 1 96 ? -7.490 15.141 -8.010 1.00 31.94 96 THR A O 1
ATOM 736 N N . MET A 1 97 ? -6.323 15.256 -6.100 1.00 33.97 97 MET A N 1
ATOM 737 C CA . MET A 1 97 ? -7.128 14.242 -5.397 1.00 33.97 97 MET A CA 1
ATOM 738 C C . MET A 1 97 ? -8.631 14.572 -5.343 1.00 33.97 97 MET A C 1
ATOM 740 O O . MET A 1 97 ? -9.448 13.664 -5.218 1.00 33.97 97 MET A O 1
ATOM 744 N N . ARG A 1 98 ? -9.038 15.849 -5.448 1.00 34.25 98 ARG A N 1
ATOM 745 C CA . ARG A 1 98 ? -10.468 16.221 -5.490 1.00 34.25 98 ARG A CA 1
ATOM 746 C C . ARG A 1 98 ? -11.175 15.774 -6.774 1.00 34.25 98 ARG A C 1
ATOM 748 O O . ARG A 1 98 ? -12.399 15.684 -6.772 1.00 34.25 98 ARG A O 1
ATOM 755 N N . ARG A 1 99 ? -10.446 15.524 -7.869 1.00 30.39 99 ARG A N 1
ATOM 756 C CA . ARG A 1 99 ? -11.039 15.213 -9.182 1.00 30.39 99 ARG A CA 1
ATOM 757 C C . ARG A 1 99 ? -11.299 13.718 -9.382 1.00 30.39 99 ARG A C 1
ATOM 759 O O . ARG A 1 99 ? -12.313 13.378 -9.979 1.00 30.39 99 ARG A O 1
ATOM 766 N N . MET A 1 100 ? -10.449 12.849 -8.830 1.00 34.50 100 MET A N 1
ATOM 767 C CA . MET A 1 100 ? -10.626 11.386 -8.887 1.00 34.50 100 MET A CA 1
ATOM 768 C C . MET A 1 100 ? -11.857 10.914 -8.105 1.00 34.50 100 MET A C 1
ATOM 770 O O . MET A 1 100 ? -12.541 9.986 -8.515 1.00 34.50 100 MET A O 1
ATOM 774 N N . TRP A 1 101 ? -12.194 11.604 -7.015 1.00 38.00 101 TRP A N 1
ATOM 775 C CA . TRP A 1 101 ? -13.255 11.184 -6.100 1.00 38.00 101 TRP A CA 1
ATOM 776 C C . TRP A 1 101 ? -14.686 11.427 -6.604 1.00 38.00 101 TRP A C 1
ATOM 778 O O . TRP A 1 101 ? -15.631 10.961 -5.989 1.00 38.00 101 TRP A O 1
ATOM 788 N N . LYS A 1 102 ? -14.867 12.153 -7.717 1.00 29.14 102 LYS A N 1
ATOM 789 C CA . LYS A 1 102 ? -16.195 12.365 -8.325 1.00 29.14 102 LYS A CA 1
ATOM 790 C C . LYS A 1 102 ? -16.636 11.231 -9.261 1.00 29.14 102 LYS A C 1
ATOM 792 O O . LYS A 1 102 ? -17.733 11.312 -9.803 1.00 29.14 102 LYS A O 1
ATOM 797 N N . LYS A 1 103 ? -15.793 10.220 -9.491 1.00 29.28 103 LYS A N 1
ATOM 798 C CA . LYS A 1 103 ? -16.091 9.081 -10.375 1.00 29.28 103 LYS A CA 1
ATOM 799 C C . LYS A 1 103 ? -16.009 7.705 -9.688 1.00 29.28 103 LYS A C 1
ATOM 801 O O . LYS A 1 103 ? -16.238 6.717 -10.374 1.00 29.28 103 LYS A O 1
ATOM 806 N N . CYS A 1 104 ? -15.736 7.650 -8.380 1.00 29.91 104 CYS A N 1
ATOM 807 C CA . CYS A 1 104 ? -15.737 6.425 -7.568 1.00 29.91 104 CYS A CA 1
ATOM 808 C C . CYS A 1 104 ? -16.740 6.528 -6.417 1.00 29.91 104 CYS A C 1
ATOM 810 O O . CYS A 1 104 ? -16.919 7.656 -5.906 1.00 29.91 104 CYS A O 1
#

Foldseek 3Di:
DAEEEELDPPPVVQVVVCVLCVVVVYHYHYCVNLVNPDDQDQPDPDQQSSQVSSQVVVCVSPVHWYWGGDPDAGWTWIDHPPDIDTDDDSDDDVVVVVVVVVVD

Organism: Bacillus safensis (NCBI:txid561879)

InterPro domains:
  IPR002637 RdgB/HAM1 [PF01725] (5-68)
  IPR029001 Inosine triphosphate pyrophosphatase-like [G3DSA:3.90.950.10] (1-74)
  IPR029001 Inosine triphosphate pyrophosphatase-like [SSF52972] (2-68)